Protein AF-A0A6G2VSV3-F1 (afdb_monomer_lite)

Radius of gyration: 16.61 Å; chains: 1; bounding box: 42×38×42 Å

Sequence (163 aa):
MPELARRFATVAVEAEVSGDPWLSRPRVRGDHATPVAVLVRAELRSVEEAGGSRVRLRTPVLMIVGADVPAPEGGAEGSGSPEPPSSGAARRSPATRAAWLRLLPSTRLRVGGRLAPALTGGDRTAAVLRVRGRPGPRVVAGPSAPQRLAGRLRAGLREATED

Structure (mmCIF, N/CA/C/O backbone):
data_AF-A0A6G2VSV3-F1
#
_entry.id   AF-A0A6G2VSV3-F1
#
loop_
_atom_site.group_PDB
_atom_site.id
_atom_site.type_symbol
_atom_site.label_atom_id
_atom_site.label_alt_id
_atom_site.label_comp_id
_atom_site.label_asym_id
_atom_site.label_entity_id
_atom_site.label_seq_id
_atom_site.pdbx_PDB_ins_code
_atom_site.Cartn_x
_atom_site.Cartn_y
_atom_site.Cartn_z
_atom_site.occupancy
_atom_site.B_iso_or_equiv
_atom_site.auth_seq_id
_atom_site.auth_comp_id
_atom_site.auth_asym_id
_atom_site.auth_atom_id
_atom_site.pdbx_PDB_model_num
ATOM 1 N N . MET A 1 1 ? -9.745 4.857 13.679 1.00 74.19 1 MET A N 1
ATOM 2 C CA . MET A 1 1 ? -8.411 4.458 13.165 1.00 74.19 1 MET A CA 1
ATOM 3 C C . MET A 1 1 ? -7.381 4.273 14.281 1.00 74.19 1 MET A C 1
ATOM 5 O O . MET A 1 1 ? -6.852 3.170 14.364 1.00 74.19 1 MET A O 1
ATOM 9 N N . PRO A 1 2 ? -7.136 5.257 15.174 1.00 77.81 2 PRO A N 1
ATOM 10 C CA . PRO A 1 2 ? -6.147 5.113 16.252 1.00 77.81 2 PRO A CA 1
ATOM 11 C C . PRO A 1 2 ? -6.358 3.873 17.134 1.00 77.81 2 PRO A C 1
ATOM 13 O O . PRO A 1 2 ? -5.403 3.157 17.407 1.00 77.81 2 PRO A O 1
ATOM 16 N N . GLU A 1 3 ? -7.607 3.550 17.480 1.00 83.81 3 GLU A N 1
ATOM 17 C CA . GLU A 1 3 ? -7.931 2.347 18.265 1.00 83.81 3 GLU A CA 1
ATOM 18 C C . GLU A 1 3 ? -7.592 1.029 17.550 1.00 83.81 3 GLU A C 1
ATOM 20 O O . GLU A 1 3 ? -7.035 0.115 18.154 1.00 83.81 3 GLU A O 1
ATOM 25 N N . LEU A 1 4 ? -7.848 0.924 16.240 1.00 84.19 4 LEU A N 1
ATOM 26 C CA . LEU A 1 4 ? -7.456 -0.256 15.453 1.00 84.19 4 LEU A CA 1
ATOM 27 C C . LEU A 1 4 ? -5.935 -0.412 15.398 1.00 84.19 4 LEU A C 1
ATOM 29 O O . LEU A 1 4 ? -5.423 -1.525 15.482 1.00 84.19 4 LEU A O 1
ATOM 33 N N . ALA A 1 5 ? -5.214 0.704 15.292 1.00 84.50 5 ALA A N 1
ATOM 34 C CA . ALA A 1 5 ? -3.760 0.711 15.324 1.00 84.50 5 ALA A CA 1
ATOM 35 C C . ALA A 1 5 ? -3.218 0.297 16.702 1.00 84.50 5 ALA A C 1
ATOM 37 O O . ALA A 1 5 ? -2.332 -0.548 16.760 1.00 84.50 5 ALA A O 1
ATOM 38 N N . ARG A 1 6 ? -3.777 0.818 17.804 1.00 86.06 6 ARG A N 1
ATOM 39 C CA . ARG A 1 6 ? -3.378 0.474 19.184 1.00 86.06 6 ARG A CA 1
ATOM 40 C C . ARG A 1 6 ? -3.611 -0.995 19.523 1.00 86.06 6 ARG A C 1
ATOM 42 O O . ARG A 1 6 ? -2.747 -1.621 20.123 1.00 86.06 6 ARG A O 1
ATOM 49 N N . ARG A 1 7 ? -4.741 -1.558 19.086 1.00 90.06 7 ARG A N 1
ATOM 50 C CA . ARG A 1 7 ? -5.048 -2.995 19.221 1.00 90.06 7 ARG A CA 1
ATOM 51 C C . ARG A 1 7 ? -4.291 -3.868 18.223 1.00 90.06 7 ARG A C 1
ATOM 53 O O . ARG A 1 7 ? -4.386 -5.090 18.266 1.00 90.06 7 ARG A O 1
ATOM 60 N N . PHE A 1 8 ? -3.560 -3.239 17.309 1.00 88.62 8 PHE A N 1
ATOM 61 C CA . PHE A 1 8 ? -2.910 -3.872 16.183 1.00 88.62 8 PHE A CA 1
ATOM 62 C C . PHE A 1 8 ? -3.824 -4.836 15.404 1.00 88.62 8 PHE A C 1
ATOM 64 O O . PHE A 1 8 ? -3.493 -6.008 15.178 1.00 88.62 8 PHE A O 1
ATOM 71 N N . ALA A 1 9 ? -5.003 -4.342 15.037 1.00 90.44 9 ALA A N 1
ATOM 72 C CA . ALA A 1 9 ? -6.040 -5.130 14.392 1.00 90.44 9 ALA A CA 1
ATOM 73 C C . ALA A 1 9 ? -5.608 -5.613 12.997 1.00 90.44 9 ALA A C 1
ATOM 75 O O . ALA A 1 9 ? -4.901 -4.911 12.261 1.00 90.44 9 ALA A O 1
ATOM 76 N N . THR A 1 10 ? -6.069 -6.807 12.627 1.00 92.00 10 THR A N 1
ATOM 77 C CA . THR A 1 10 ? -5.981 -7.314 11.253 1.00 92.00 10 THR A CA 1
ATOM 78 C C . THR A 1 10 ? -7.161 -6.775 10.458 1.00 92.00 10 THR A C 1
ATOM 80 O O . THR A 1 10 ? -8.308 -6.902 10.884 1.00 92.00 10 THR A O 1
ATOM 83 N N . VAL A 1 11 ? -6.873 -6.160 9.316 1.00 92.94 11 VAL A N 1
ATOM 84 C CA . VAL A 1 11 ? -7.851 -5.438 8.503 1.00 92.94 11 VAL A CA 1
ATOM 85 C C . VAL A 1 11 ? -7.633 -5.695 7.014 1.00 92.94 11 VAL A C 1
ATOM 87 O O . VAL A 1 11 ? -6.504 -5.903 6.561 1.00 92.94 11 VAL A O 1
ATOM 90 N N . ALA A 1 12 ? -8.712 -5.629 6.243 1.00 93.19 12 ALA A N 1
ATOM 91 C CA . ALA A 1 12 ? -8.664 -5.391 4.809 1.00 93.19 12 ALA A CA 1
ATOM 92 C C . ALA A 1 12 ? -8.918 -3.905 4.563 1.00 93.19 12 ALA A C 1
ATOM 94 O O . ALA A 1 12 ? -9.809 -3.308 5.164 1.00 93.19 12 ALA A O 1
ATOM 95 N N . VAL A 1 13 ? -8.128 -3.282 3.699 1.00 94.06 13 VAL A N 1
ATOM 96 C CA . VAL A 1 13 ? -8.233 -1.843 3.471 1.00 94.06 13 VAL A CA 1
ATOM 97 C C . VAL A 1 13 ? -8.203 -1.501 2.001 1.00 94.06 13 VAL A C 1
ATOM 99 O O . VAL A 1 13 ? -7.594 -2.218 1.212 1.00 94.06 13 VAL A O 1
ATOM 102 N N . GLU A 1 14 ? -8.812 -0.375 1.654 1.00 95.25 14 GLU A N 1
ATOM 103 C CA . GLU A 1 14 ? -8.554 0.313 0.395 1.00 95.25 14 GLU A CA 1
ATOM 104 C C . GLU A 1 14 ? -7.680 1.529 0.657 1.00 95.25 14 GLU A C 1
ATOM 106 O O . GLU A 1 14 ? -8.053 2.419 1.426 1.00 95.25 14 GLU A O 1
ATOM 111 N N . ALA A 1 15 ? -6.521 1.564 0.012 1.00 94.56 15 ALA A N 1
ATOM 112 C CA . ALA A 1 15 ? -5.531 2.613 0.157 1.00 94.56 15 ALA A CA 1
ATOM 113 C C . ALA A 1 15 ? -5.185 3.197 -1.215 1.00 94.56 15 ALA A C 1
ATOM 115 O O . ALA A 1 15 ? -4.973 2.469 -2.182 1.00 94.56 15 ALA A O 1
ATOM 116 N N . GLU A 1 16 ? -5.136 4.518 -1.303 1.00 95.88 16 GLU A N 1
ATOM 117 C CA . GLU A 1 16 ? -4.714 5.250 -2.492 1.00 95.88 16 GLU A CA 1
ATOM 118 C C . GLU A 1 16 ? -3.256 5.672 -2.334 1.00 95.88 16 GLU A C 1
ATOM 120 O O . GLU A 1 16 ? -2.913 6.342 -1.363 1.00 95.88 16 GLU A O 1
ATOM 125 N N . VAL A 1 17 ? -2.392 5.285 -3.268 1.00 94.69 17 VAL A N 1
ATOM 126 C CA . VAL A 1 17 ? -0.972 5.655 -3.250 1.00 94.69 17 VAL A CA 1
ATOM 127 C C . VAL A 1 17 ? -0.849 7.174 -3.375 1.00 94.69 17 VAL A C 1
ATOM 129 O O . VAL A 1 17 ? -1.332 7.761 -4.341 1.00 94.69 17 VAL A O 1
ATOM 132 N N . SER A 1 18 ? -0.205 7.822 -2.406 1.00 92.00 18 SER A N 1
ATOM 133 C CA . SER A 1 18 ? -0.090 9.287 -2.354 1.00 92.00 18 SER A CA 1
ATOM 134 C C . SER A 1 18 ? 1.273 9.815 -2.805 1.00 92.00 18 SER A C 1
ATOM 136 O O . SER A 1 18 ? 1.426 11.014 -3.014 1.00 92.00 18 SER A O 1
ATOM 138 N N . GLY A 1 19 ? 2.257 8.936 -2.993 1.00 88.94 19 GLY A N 1
ATOM 139 C CA . GLY A 1 19 ? 3.589 9.281 -3.482 1.00 88.94 19 GLY A CA 1
ATOM 140 C C . GLY A 1 19 ? 4.320 8.059 -4.022 1.00 88.94 19 GLY A C 1
ATOM 141 O O . GLY A 1 19 ? 3.813 6.942 -3.936 1.00 88.94 19 GLY A O 1
ATOM 142 N N . ASP A 1 20 ? 5.509 8.271 -4.578 1.00 88.94 20 ASP A N 1
ATOM 143 C CA . ASP A 1 20 ? 6.286 7.183 -5.168 1.00 88.94 20 ASP A CA 1
ATOM 144 C C . ASP A 1 20 ? 6.763 6.197 -4.078 1.00 88.94 20 ASP A C 1
ATOM 146 O O . ASP A 1 20 ? 7.298 6.632 -3.052 1.00 88.94 20 ASP A O 1
ATOM 150 N N . PRO A 1 21 ? 6.571 4.878 -4.260 1.00 92.94 21 PRO A N 1
ATOM 151 C CA . PRO A 1 21 ? 7.110 3.864 -3.360 1.00 92.94 21 PRO A CA 1
ATOM 152 C C . PRO A 1 21 ? 8.639 3.859 -3.333 1.00 92.94 21 PRO A C 1
ATOM 154 O O . PRO A 1 21 ? 9.294 4.096 -4.348 1.00 92.94 21 PRO A O 1
ATOM 157 N N . TRP A 1 22 ? 9.221 3.512 -2.187 1.00 92.44 22 TRP A N 1
ATOM 158 C CA . TRP A 1 22 ? 10.675 3.461 -2.030 1.00 92.44 22 TRP A CA 1
ATOM 159 C C . TRP A 1 22 ? 11.122 2.278 -1.174 1.00 92.44 22 TRP A C 1
ATOM 161 O O . TRP A 1 22 ? 10.335 1.671 -0.451 1.00 92.44 22 TRP A O 1
ATOM 171 N N . LEU A 1 23 ? 12.405 1.927 -1.251 1.00 91.25 23 LEU A N 1
ATOM 172 C CA . LEU A 1 23 ? 12.977 0.876 -0.412 1.00 91.25 23 LEU A CA 1
ATOM 173 C C . LEU A 1 23 ? 13.364 1.412 0.963 1.00 91.25 23 LEU A C 1
ATOM 175 O O . LEU A 1 23 ? 13.938 2.495 1.096 1.00 91.25 23 LEU A O 1
ATOM 179 N N . SER A 1 24 ? 13.098 0.622 2.001 1.00 87.62 24 SER A N 1
ATOM 180 C CA . SER A 1 24 ? 13.638 0.888 3.329 1.00 87.62 24 SER A CA 1
ATOM 181 C C . SER A 1 24 ? 15.165 0.837 3.289 1.00 87.62 24 SER A C 1
ATOM 183 O O . SER A 1 24 ? 15.737 -0.103 2.732 1.00 87.62 24 SER A O 1
ATOM 185 N N . ARG A 1 25 ? 15.830 1.786 3.950 1.00 78.38 25 ARG A N 1
ATOM 186 C CA . ARG A 1 25 ? 17.281 1.710 4.153 1.00 78.38 25 ARG A CA 1
ATOM 187 C C . ARG A 1 25 ? 17.610 0.500 5.041 1.00 78.38 25 ARG A C 1
ATOM 189 O O . ARG A 1 25 ? 16.978 0.380 6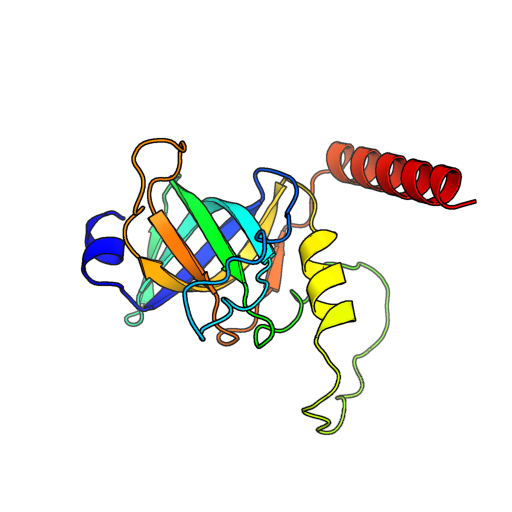.096 1.00 78.38 25 ARG A O 1
ATOM 196 N N . PRO A 1 26 ? 18.567 -0.366 4.659 1.00 69.56 26 PRO A N 1
ATOM 197 C CA . PRO A 1 26 ? 19.040 -1.433 5.530 1.00 69.56 26 PRO A CA 1
ATOM 198 C C . PRO A 1 26 ? 19.478 -0.845 6.872 1.00 69.56 26 PRO A C 1
ATOM 200 O O . PRO A 1 26 ? 20.224 0.133 6.915 1.00 69.56 26 PRO A O 1
ATOM 203 N N . ARG A 1 27 ? 18.989 -1.417 7.971 1.00 63.00 27 ARG A N 1
ATOM 204 C CA . ARG A 1 27 ? 19.483 -1.103 9.312 1.00 63.00 27 ARG A CA 1
ATOM 205 C C . ARG A 1 27 ? 20.029 -2.379 9.925 1.00 63.00 27 ARG A C 1
ATOM 207 O O . ARG A 1 27 ? 19.306 -3.373 10.023 1.00 63.00 27 ARG A O 1
ATOM 214 N N . VAL A 1 28 ? 21.294 -2.321 10.322 1.00 65.62 28 VAL A N 1
ATOM 215 C CA . VAL A 1 28 ? 21.963 -3.365 11.096 1.00 65.62 28 VAL A CA 1
ATOM 216 C C . VAL A 1 28 ? 21.868 -2.960 12.562 1.00 65.62 28 VAL A C 1
ATOM 218 O O . VAL A 1 28 ? 22.253 -1.846 12.920 1.00 65.62 28 VAL A O 1
ATOM 221 N N . ARG A 1 29 ? 21.299 -3.825 13.403 1.00 55.34 29 ARG A N 1
ATOM 222 C CA . ARG A 1 29 ? 21.289 -3.639 14.857 1.00 55.34 29 ARG A CA 1
ATOM 223 C C . ARG A 1 29 ? 21.822 -4.916 15.498 1.00 55.34 29 ARG A C 1
ATOM 225 O O . ARG A 1 29 ? 21.082 -5.889 15.611 1.00 55.34 29 ARG A O 1
ATOM 232 N N . GLY A 1 30 ? 23.096 -4.900 15.895 1.00 63.56 30 GLY A N 1
ATOM 233 C CA . GLY A 1 30 ? 23.807 -6.114 16.315 1.00 63.56 30 GLY A CA 1
ATOM 234 C C . GLY A 1 30 ? 23.802 -7.163 15.198 1.00 63.56 30 GLY A C 1
ATOM 235 O O . GLY A 1 30 ? 23.879 -6.802 14.025 1.00 63.56 30 GLY A O 1
ATOM 236 N N . ASP A 1 31 ? 23.594 -8.430 15.552 1.00 65.31 31 ASP A N 1
ATOM 237 C CA . ASP A 1 31 ? 23.553 -9.556 14.602 1.0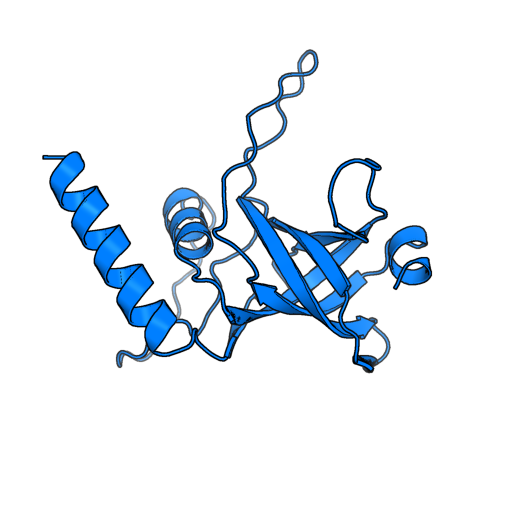0 65.31 31 ASP A CA 1
ATOM 238 C C . ASP A 1 31 ? 22.222 -9.683 13.835 1.00 65.31 31 ASP A C 1
ATOM 240 O O . ASP A 1 31 ? 21.999 -10.631 13.080 1.00 65.31 31 ASP A O 1
ATOM 244 N N . HIS A 1 32 ? 21.310 -8.718 14.000 1.00 53.09 32 HIS A N 1
ATOM 245 C CA . HIS A 1 32 ? 20.030 -8.696 13.303 1.00 53.09 32 HIS A CA 1
ATOM 246 C C . HIS A 1 32 ? 20.016 -7.629 12.201 1.00 53.09 32 HIS A C 1
ATOM 248 O O . HIS A 1 32 ? 19.948 -6.420 12.452 1.00 53.09 32 HIS A O 1
ATOM 254 N N . ALA A 1 33 ? 20.019 -8.089 10.948 1.00 62.88 33 ALA A N 1
ATOM 255 C CA . ALA A 1 33 ? 19.724 -7.256 9.789 1.00 62.88 33 ALA A CA 1
ATOM 256 C C . ALA A 1 33 ? 18.204 -7.128 9.615 1.00 62.88 33 ALA A C 1
ATOM 258 O O . ALA A 1 33 ? 17.489 -8.126 9.511 1.00 62.88 33 ALA A O 1
ATOM 259 N N . THR A 1 34 ? 17.692 -5.895 9.554 1.00 67.19 34 THR A N 1
ATOM 260 C CA . THR A 1 34 ? 16.281 -5.687 9.196 1.00 67.19 34 THR A CA 1
ATOM 261 C C . THR A 1 34 ? 16.100 -5.975 7.701 1.00 67.19 34 THR A C 1
ATOM 263 O O . THR A 1 34 ? 16.800 -5.352 6.896 1.00 67.19 34 THR A O 1
ATOM 266 N N . PRO A 1 35 ? 15.176 -6.869 7.295 1.00 71.25 35 PRO A N 1
ATOM 267 C CA . PRO A 1 35 ? 14.950 -7.159 5.882 1.00 71.25 35 PRO A CA 1
ATOM 268 C C . PRO A 1 35 ? 14.533 -5.909 5.100 1.00 71.25 35 PRO A C 1
ATOM 270 O O . PRO A 1 35 ? 13.731 -5.107 5.581 1.00 71.25 35 PRO A O 1
ATOM 273 N N . VAL A 1 36 ? 15.036 -5.764 3.869 1.00 83.94 36 VAL A N 1
ATOM 274 C CA . VAL A 1 36 ? 14.642 -4.669 2.968 1.00 83.94 36 VAL A CA 1
ATOM 275 C C . VAL A 1 36 ? 13.174 -4.826 2.564 1.00 83.94 36 VAL A C 1
ATOM 277 O O . VAL A 1 36 ? 12.811 -5.781 1.867 1.00 83.94 36 VAL A O 1
ATOM 280 N N . ALA A 1 37 ? 12.355 -3.856 2.961 1.00 90.06 37 ALA A N 1
ATOM 281 C CA . ALA A 1 37 ? 10.934 -3.759 2.648 1.00 90.06 37 ALA A CA 1
ATOM 282 C C . ALA A 1 37 ? 10.654 -2.631 1.642 1.00 90.06 37 ALA A C 1
ATOM 284 O O . ALA A 1 37 ? 11.420 -1.668 1.542 1.00 90.06 37 ALA A O 1
ATOM 285 N N . VAL A 1 38 ? 9.536 -2.728 0.919 1.00 93.25 38 VAL A N 1
ATOM 286 C CA . VAL A 1 38 ? 8.994 -1.593 0.156 1.00 93.25 38 VAL A CA 1
ATOM 287 C C . VAL A 1 38 ? 8.105 -0.772 1.084 1.00 93.25 38 VAL A C 1
ATOM 289 O O . VAL A 1 38 ? 7.243 -1.310 1.780 1.00 93.25 38 VAL A O 1
ATOM 292 N N . LEU A 1 39 ? 8.331 0.534 1.096 1.00 93.88 39 LEU A N 1
ATOM 293 C CA . LEU A 1 39 ? 7.566 1.523 1.833 1.00 93.88 39 LEU A CA 1
ATOM 294 C C . LEU A 1 39 ? 6.679 2.294 0.857 1.00 93.88 39 LEU A C 1
ATOM 296 O O . LEU A 1 39 ? 7.144 2.749 -0.188 1.00 93.88 39 LEU A O 1
ATOM 300 N N . VAL A 1 40 ? 5.397 2.428 1.196 1.00 94.81 40 VAL A N 1
ATOM 301 C CA . VAL A 1 40 ? 4.406 3.116 0.358 1.00 94.81 40 VAL A CA 1
ATOM 302 C C . VAL A 1 40 ? 3.650 4.131 1.203 1.00 94.81 40 VAL A C 1
ATOM 304 O O . VAL A 1 40 ? 2.977 3.763 2.168 1.00 94.81 40 VAL A O 1
ATOM 307 N N . ARG A 1 41 ? 3.730 5.410 0.832 1.00 94.25 41 ARG A N 1
ATOM 308 C CA . ARG A 1 41 ? 2.836 6.446 1.366 1.00 94.25 41 ARG A CA 1
ATOM 309 C C . ARG A 1 41 ? 1.471 6.301 0.713 1.00 94.25 41 ARG A C 1
ATOM 311 O O . ARG A 1 41 ? 1.377 6.255 -0.514 1.00 94.25 41 ARG A O 1
ATOM 318 N N . ALA A 1 42 ? 0.426 6.225 1.530 1.00 94.31 42 ALA A N 1
ATOM 319 C CA . ALA A 1 42 ? -0.931 6.081 1.035 1.00 94.31 42 ALA A CA 1
ATOM 320 C C . ALA A 1 42 ? -1.954 6.843 1.884 1.00 94.31 42 ALA A C 1
ATOM 322 O O . ALA A 1 42 ? -1.751 7.098 3.070 1.00 94.31 42 ALA A O 1
ATOM 323 N N . GLU A 1 43 ? -3.083 7.184 1.274 1.00 94.25 43 GLU A N 1
ATOM 324 C CA . GLU A 1 43 ? -4.294 7.613 1.962 1.00 94.25 43 GLU A CA 1
ATOM 325 C C . GLU A 1 43 ? -5.258 6.435 2.086 1.00 94.25 43 GLU A C 1
ATOM 327 O O . GLU A 1 43 ? -5.731 5.878 1.097 1.00 94.25 43 GLU A O 1
ATOM 332 N N . LEU A 1 44 ? -5.588 6.073 3.318 1.00 93.69 44 LEU A N 1
ATOM 333 C CA . LEU A 1 44 ? -6.584 5.061 3.623 1.00 93.69 44 LEU A CA 1
ATOM 334 C C . LEU A 1 44 ? -7.981 5.609 3.324 1.00 93.69 44 LEU A C 1
ATOM 336 O O . LEU A 1 44 ? -8.353 6.634 3.894 1.00 93.69 44 LEU A O 1
ATOM 340 N N . ARG A 1 45 ? -8.724 4.935 2.438 1.00 94.75 45 ARG A N 1
ATOM 341 C CA . ARG A 1 45 ? -10.070 5.310 1.966 1.00 94.75 45 ARG A CA 1
ATOM 342 C C . ARG A 1 45 ? -11.174 4.499 2.645 1.00 94.75 45 ARG A C 1
ATOM 344 O O . ARG A 1 45 ? -12.231 5.034 2.981 1.00 94.75 45 ARG A O 1
ATOM 351 N N . SER A 1 46 ? -10.935 3.208 2.863 1.00 92.94 46 SER A N 1
ATOM 352 C CA . SER A 1 46 ? -11.836 2.347 3.630 1.00 92.94 46 SER A CA 1
ATOM 353 C C . SER A 1 46 ? -11.068 1.295 4.426 1.00 92.94 46 SER A C 1
ATOM 355 O O . SER A 1 46 ? -9.982 0.874 4.026 1.00 92.94 46 SER A O 1
ATOM 357 N N . VAL A 1 47 ? -11.615 0.902 5.574 1.00 92.50 47 VAL A N 1
ATOM 358 C CA . VAL A 1 47 ? -11.076 -0.140 6.458 1.00 92.50 47 VAL A CA 1
ATOM 359 C C . VAL A 1 47 ? -12.193 -1.100 6.807 1.00 92.50 47 VAL A C 1
ATOM 361 O O . VAL A 1 47 ? -13.292 -0.669 7.137 1.00 92.50 47 VAL A O 1
ATOM 364 N N . GLU A 1 48 ? -11.888 -2.385 6.762 1.00 91.75 48 GLU A N 1
ATOM 365 C CA . GLU A 1 48 ? -12.783 -3.488 7.068 1.00 91.75 48 GLU A CA 1
ATOM 366 C C . GLU A 1 48 ? -12.073 -4.415 8.060 1.00 91.75 48 GLU A C 1
ATOM 368 O O . GLU A 1 48 ? -11.015 -4.973 7.761 1.00 91.75 48 GLU A O 1
ATOM 373 N N . GLU A 1 49 ? -12.604 -4.517 9.278 1.00 84.88 49 GLU A N 1
ATOM 374 C CA . GLU A 1 49 ? -12.106 -5.453 10.297 1.00 84.88 49 GLU A CA 1
ATOM 375 C C . GLU A 1 49 ? -12.631 -6.867 10.004 1.00 84.88 49 GLU A C 1
ATOM 377 O O . GLU A 1 49 ? -13.607 -7.037 9.272 1.00 84.88 49 GLU A O 1
ATOM 382 N N . ALA A 1 50 ? -12.017 -7.895 10.595 1.00 71.06 50 ALA A N 1
ATOM 383 C CA . ALA A 1 50 ? -12.351 -9.311 10.390 1.00 71.06 50 ALA A CA 1
ATOM 384 C C . ALA A 1 50 ? -13.798 -9.737 10.773 1.00 71.06 50 ALA A C 1
ATOM 386 O O . ALA A 1 50 ? -14.104 -10.922 10.761 1.00 71.06 50 ALA A O 1
ATOM 387 N N . GLY A 1 51 ? -14.693 -8.792 11.075 1.00 66.62 51 GLY A N 1
ATOM 388 C CA . GLY A 1 51 ? -16.132 -8.986 11.294 1.00 66.62 51 GLY A CA 1
ATOM 389 C C . GLY A 1 51 ? -17.027 -8.261 10.277 1.00 66.62 51 GLY A C 1
ATOM 390 O O . GLY A 1 51 ? -18.214 -8.094 10.532 1.00 66.62 51 GLY A O 1
ATOM 391 N N . GLY A 1 52 ? -16.474 -7.778 9.156 1.00 71.38 52 GLY A N 1
ATOM 392 C CA . GLY A 1 52 ? -17.232 -7.275 7.997 1.00 71.38 52 GLY A CA 1
ATOM 393 C C . GLY A 1 52 ? -17.710 -5.819 8.074 1.00 71.38 52 GLY A C 1
ATOM 394 O O . GLY A 1 52 ? -18.186 -5.279 7.076 1.00 71.38 52 GLY A O 1
ATOM 395 N N . SER A 1 53 ? -17.558 -5.140 9.215 1.00 80.44 53 SER A N 1
ATOM 396 C CA . SER A 1 53 ? -17.891 -3.714 9.301 1.00 80.44 53 SER A CA 1
ATOM 397 C C . SER A 1 53 ? -16.859 -2.879 8.545 1.00 80.44 53 SER A C 1
ATOM 399 O O . SER A 1 53 ? -15.682 -2.826 8.918 1.00 80.44 53 SER A O 1
ATOM 401 N N . ARG A 1 54 ? -17.307 -2.232 7.462 1.00 88.00 54 ARG A N 1
ATOM 402 C CA . ARG A 1 54 ? -16.487 -1.353 6.628 1.00 88.00 54 ARG A CA 1
ATOM 403 C C . ARG A 1 54 ? -16.747 0.104 6.976 1.00 88.00 54 ARG A C 1
ATOM 405 O O . ARG A 1 54 ? -17.856 0.606 6.821 1.00 88.00 54 ARG A O 1
ATOM 412 N N . VAL A 1 55 ? -15.692 0.813 7.348 1.00 90.56 55 VAL A N 1
ATOM 413 C CA . VAL A 1 55 ? -15.728 2.245 7.646 1.00 90.56 55 VAL A CA 1
ATOM 414 C C . VAL A 1 55 ? -14.991 3.002 6.548 1.00 90.56 55 VAL A C 1
ATOM 416 O O . VAL A 1 55 ? -13.902 2.600 6.136 1.00 90.56 55 VAL A O 1
ATOM 419 N N . ARG A 1 56 ? -15.572 4.105 6.063 1.00 92.31 56 ARG A N 1
ATOM 420 C CA . ARG A 1 56 ? -14.899 5.043 5.151 1.00 92.31 56 ARG A CA 1
ATOM 421 C C . ARG A 1 56 ? -14.157 6.103 5.950 1.00 92.31 56 ARG A C 1
ATOM 423 O O . ARG A 1 56 ? -14.664 6.609 6.945 1.00 92.31 56 ARG A O 1
ATOM 430 N N . LEU A 1 57 ? -12.948 6.425 5.518 1.00 91.19 57 LEU A N 1
ATOM 431 C CA . LEU A 1 57 ? -12.090 7.403 6.176 1.00 91.19 57 LEU A CA 1
ATOM 432 C C . LEU A 1 57 ? -11.148 8.039 5.158 1.00 91.19 57 LEU A C 1
ATOM 434 O O . LEU A 1 57 ? -11.053 7.602 4.016 1.00 91.19 57 LEU A O 1
ATOM 438 N N . ARG A 1 58 ? -10.454 9.090 5.582 1.00 91.88 58 ARG A N 1
ATOM 439 C CA . ARG A 1 58 ? -9.332 9.662 4.847 1.00 91.88 58 ARG A CA 1
ATOM 440 C C . ARG A 1 58 ? -8.192 9.848 5.825 1.00 91.88 58 ARG A C 1
ATOM 442 O O . ARG A 1 58 ? -8.171 10.810 6.587 1.00 91.88 58 ARG A O 1
ATOM 449 N N . THR A 1 59 ? -7.290 8.877 5.876 1.00 90.38 59 THR A N 1
ATOM 450 C CA . THR A 1 59 ? -6.226 8.870 6.884 1.00 90.38 59 THR A CA 1
ATOM 451 C C . THR A 1 59 ? -4.886 8.531 6.246 1.00 90.38 59 THR A C 1
ATOM 453 O O . THR A 1 59 ? -4.781 7.480 5.615 1.00 90.38 59 THR A O 1
ATOM 456 N N . PRO A 1 60 ? -3.857 9.378 6.398 1.00 92.88 60 PRO A N 1
ATOM 457 C CA . PRO A 1 60 ? -2.538 9.079 5.861 1.00 92.88 60 PRO A CA 1
ATOM 458 C C . PRO A 1 60 ? -1.903 7.907 6.619 1.00 92.88 60 PRO A C 1
ATOM 460 O O . PRO A 1 60 ? -1.850 7.901 7.854 1.00 92.88 60 PRO A O 1
ATOM 463 N N . VAL A 1 61 ? -1.421 6.914 5.876 1.00 92.62 61 VAL A N 1
ATOM 464 C CA . VAL A 1 61 ? -0.777 5.705 6.395 1.00 92.62 61 VAL A CA 1
ATOM 465 C C . VAL A 1 61 ? 0.510 5.391 5.639 1.00 92.62 61 VAL A C 1
ATOM 467 O O . VAL A 1 61 ? 0.646 5.684 4.450 1.00 92.62 61 VAL A O 1
ATOM 470 N N . LEU A 1 62 ? 1.451 4.754 6.333 1.00 93.81 62 LEU A N 1
ATOM 471 C CA . LEU A 1 62 ? 2.649 4.180 5.728 1.00 93.81 62 LEU A CA 1
ATOM 472 C C . LEU A 1 62 ? 2.476 2.667 5.643 1.00 93.81 62 LEU A C 1
ATOM 474 O O . LEU A 1 62 ? 2.358 1.997 6.671 1.00 93.81 62 LEU A O 1
ATOM 478 N N . MET A 1 63 ? 2.469 2.118 4.432 1.00 94.44 63 MET A N 1
ATOM 479 C CA . MET A 1 63 ? 2.449 0.672 4.243 1.00 94.44 63 MET A CA 1
ATOM 480 C C . MET A 1 63 ? 3.872 0.119 4.218 1.00 94.44 63 MET A C 1
ATOM 482 O O . MET A 1 63 ? 4.743 0.674 3.548 1.00 94.44 63 MET A O 1
ATOM 486 N N . ILE A 1 64 ? 4.088 -0.991 4.921 1.00 93.75 64 ILE A N 1
ATOM 487 C CA . ILE A 1 64 ? 5.327 -1.772 4.891 1.00 93.75 64 ILE A CA 1
ATOM 488 C C . ILE A 1 64 ? 5.018 -3.096 4.201 1.00 93.75 64 ILE A C 1
ATOM 490 O O . ILE A 1 64 ? 4.213 -3.885 4.704 1.00 93.75 64 ILE A O 1
ATOM 494 N N . VAL A 1 65 ? 5.666 -3.331 3.064 1.00 93.62 65 VAL A N 1
ATOM 495 C CA . VAL A 1 65 ? 5.491 -4.522 2.230 1.00 93.62 65 VAL A CA 1
ATOM 496 C C . VAL A 1 65 ? 6.753 -5.377 2.319 1.00 93.62 65 VAL A C 1
ATOM 498 O O . VAL A 1 65 ? 7.836 -4.962 1.892 1.00 93.62 65 VAL A O 1
ATOM 501 N N . GLY A 1 66 ? 6.611 -6.558 2.920 1.00 90.50 66 GLY A N 1
ATOM 502 C CA . GLY A 1 66 ? 7.673 -7.558 3.021 1.00 90.50 66 GLY A CA 1
ATOM 503 C C . GLY A 1 66 ? 7.907 -8.300 1.704 1.00 90.50 66 GLY A C 1
ATOM 504 O O . GLY A 1 66 ? 7.109 -8.219 0.773 1.00 90.50 66 GLY A O 1
ATOM 505 N N . ALA A 1 67 ? 9.010 -9.045 1.629 1.00 85.75 67 ALA A N 1
ATOM 506 C CA . ALA A 1 67 ? 9.354 -9.846 0.449 1.00 85.75 67 ALA A CA 1
ATOM 507 C C . ALA A 1 67 ? 8.413 -11.049 0.221 1.00 85.75 67 ALA A C 1
ATOM 509 O O . ALA A 1 67 ? 8.417 -11.629 -0.861 1.00 85.75 67 ALA A O 1
ATOM 510 N N . ASP A 1 68 ? 7.630 -11.422 1.234 1.00 85.31 68 ASP A N 1
ATOM 511 C CA . ASP A 1 68 ? 6.627 -12.490 1.219 1.00 85.31 68 ASP A CA 1
ATOM 512 C C . ASP A 1 68 ? 5.279 -12.054 0.619 1.00 85.31 68 ASP A C 1
ATOM 514 O O . ASP A 1 68 ? 4.425 -12.894 0.328 1.00 85.31 68 ASP A O 1
ATOM 518 N N . VAL A 1 69 ? 5.073 -10.749 0.419 1.00 89.94 69 VAL A N 1
ATOM 519 C CA . VAL A 1 69 ? 3.839 -10.210 -0.157 1.00 89.94 69 VAL A CA 1
ATOM 520 C C . VAL A 1 69 ? 3.911 -10.296 -1.688 1.00 89.94 69 VAL A C 1
ATOM 522 O O . VAL A 1 69 ? 4.862 -9.775 -2.272 1.00 89.94 69 VAL A O 1
ATOM 525 N N . PRO A 1 70 ? 2.923 -10.910 -2.367 1.00 89.75 70 PRO A N 1
ATOM 526 C CA . PRO A 1 70 ? 2.898 -10.994 -3.827 1.00 89.75 70 PRO A CA 1
ATOM 527 C C . PRO A 1 70 ? 2.680 -9.619 -4.484 1.00 89.75 70 PRO A C 1
ATOM 529 O O . PRO A 1 70 ? 2.400 -8.620 -3.818 1.00 89.75 70 PRO A O 1
ATOM 532 N N . ALA A 1 71 ? 2.840 -9.551 -5.806 1.00 87.69 71 ALA A N 1
ATOM 533 C CA . ALA A 1 71 ? 2.615 -8.321 -6.564 1.00 87.69 71 ALA A CA 1
ATOM 534 C C . ALA A 1 71 ? 1.117 -7.966 -6.595 1.00 87.69 71 ALA A C 1
ATOM 536 O O . ALA A 1 71 ? 0.291 -8.880 -6.606 1.00 87.69 71 ALA A O 1
ATOM 537 N N . PRO A 1 72 ? 0.751 -6.670 -6.618 1.00 86.25 72 PRO A N 1
ATOM 538 C CA . PRO A 1 72 ? -0.640 -6.266 -6.764 1.00 86.25 72 PRO A CA 1
ATOM 539 C C . PRO A 1 72 ? -1.186 -6.694 -8.132 1.00 86.25 72 PRO A C 1
ATOM 541 O O . PRO A 1 72 ? -0.646 -6.320 -9.173 1.00 86.25 72 PRO A O 1
ATOM 544 N N . GLU A 1 73 ? -2.264 -7.472 -8.126 1.00 84.12 73 GLU A N 1
ATOM 545 C CA . GLU A 1 73 ? -2.931 -7.963 -9.338 1.00 84.12 73 GLU A CA 1
ATOM 546 C C . GLU A 1 73 ? -3.814 -6.863 -9.962 1.00 84.12 73 GLU A C 1
ATOM 548 O O . GLU A 1 73 ? -4.423 -6.079 -9.234 1.00 84.12 73 GLU A O 1
ATOM 553 N N . GLY A 1 74 ? -3.918 -6.807 -11.298 1.00 68.50 74 GLY A N 1
ATOM 554 C CA . GLY A 1 74 ? -4.861 -5.920 -12.008 1.00 68.50 74 GLY A CA 1
ATOM 555 C C . GLY A 1 74 ? -4.328 -4.545 -12.446 1.00 68.50 74 GLY A C 1
ATOM 556 O O . GLY A 1 74 ? -5.113 -3.675 -12.802 1.00 68.50 74 GLY A O 1
ATOM 557 N N . GLY A 1 75 ? -3.008 -4.323 -12.423 1.00 53.91 75 GLY A N 1
ATOM 558 C CA . GLY A 1 75 ? -2.377 -3.053 -12.827 1.00 53.91 75 GLY A CA 1
ATOM 559 C C . GLY A 1 75 ? -1.995 -2.917 -14.310 1.00 53.91 75 GLY A C 1
ATOM 560 O O . GLY A 1 75 ? -1.427 -1.893 -14.682 1.00 53.91 75 GLY A O 1
ATOM 561 N N . ALA A 1 76 ? -2.270 -3.918 -15.148 1.00 45.78 76 ALA A N 1
ATOM 562 C CA . ALA A 1 76 ? -1.937 -3.910 -16.571 1.00 45.78 76 ALA A CA 1
ATOM 563 C C . ALA A 1 76 ? -3.185 -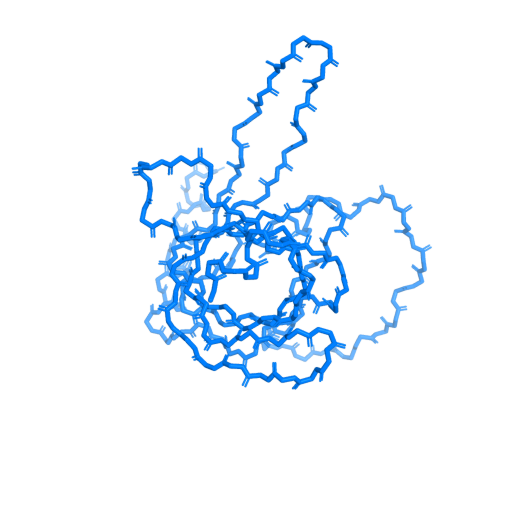4.256 -17.392 1.00 45.78 76 ALA A C 1
ATOM 565 O O . ALA A 1 76 ? -3.650 -5.392 -17.368 1.00 45.78 76 ALA A O 1
ATOM 566 N N . GLU A 1 77 ? -3.736 -3.277 -18.106 1.00 40.03 77 GLU A N 1
ATOM 567 C CA . GLU A 1 77 ? -4.590 -3.575 -19.254 1.00 40.03 77 GLU A CA 1
ATOM 568 C C . GLU A 1 77 ? -3.691 -4.171 -20.347 1.00 40.03 77 GLU A C 1
ATOM 570 O O . GLU A 1 77 ? -2.762 -3.518 -20.823 1.00 40.03 77 GLU A O 1
ATOM 575 N N . GLY A 1 78 ? -3.934 -5.437 -20.682 1.00 31.22 78 GLY A N 1
ATOM 576 C CA . GLY A 1 78 ? -3.229 -6.197 -21.709 1.00 31.22 78 GLY A CA 1
ATOM 577 C C . GLY A 1 78 ? -3.614 -7.672 -21.618 1.00 31.22 78 GLY A C 1
ATOM 578 O O . GLY A 1 78 ? -3.260 -8.340 -20.652 1.00 31.22 78 GLY A O 1
ATOM 579 N N . SER A 1 79 ? -4.393 -8.142 -22.594 1.00 42.81 79 SER A N 1
ATOM 580 C CA . SER A 1 79 ? -4.917 -9.505 -22.720 1.00 42.81 79 SER A CA 1
ATOM 581 C C . SER A 1 79 ? -3.892 -10.608 -22.457 1.00 42.81 79 SER A C 1
ATOM 583 O O . SER A 1 79 ? -2.780 -10.586 -22.977 1.00 42.81 79 SER A O 1
ATOM 585 N N . GLY A 1 80 ? -4.344 -11.631 -21.739 1.00 32.28 80 GLY A N 1
ATOM 586 C CA . GLY A 1 80 ? -3.669 -12.911 -21.582 1.00 32.28 80 GLY A CA 1
ATOM 587 C C . GLY A 1 80 ? -4.272 -13.651 -20.399 1.00 32.28 80 GLY A C 1
ATOM 588 O O . GLY A 1 80 ? -4.065 -13.255 -19.255 1.00 32.28 80 GLY A O 1
ATOM 589 N N . SER A 1 81 ? -5.065 -14.689 -20.669 1.00 36.91 81 SER A N 1
ATOM 590 C CA . SER A 1 81 ? -5.546 -15.624 -19.650 1.00 36.91 81 SER A CA 1
ATOM 591 C C . SER A 1 81 ? -4.379 -16.071 -18.759 1.00 36.91 81 SER A C 1
ATOM 593 O O . SER A 1 81 ? -3.356 -16.494 -19.300 1.00 36.91 81 SER A O 1
ATOM 595 N N . PRO A 1 82 ? -4.485 -16.017 -17.421 1.00 43.81 82 PRO A N 1
ATOM 596 C CA . PRO A 1 82 ? -3.461 -16.597 -16.578 1.00 43.81 82 PRO A CA 1
ATOM 597 C C . PRO A 1 82 ? -3.652 -18.114 -16.571 1.00 43.81 82 PRO A C 1
ATOM 599 O O . PRO A 1 82 ? -4.52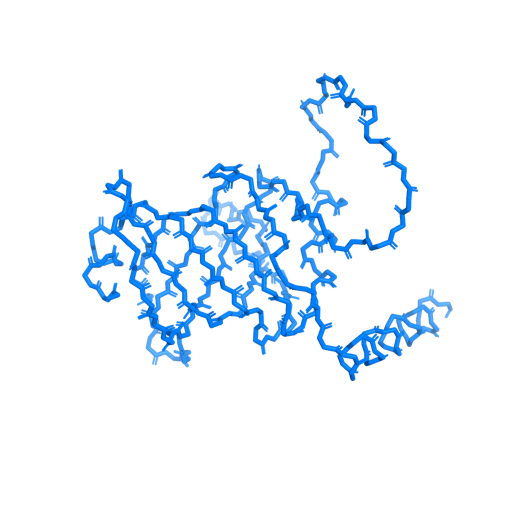9 -18.641 -15.887 1.00 43.81 82 PRO A O 1
ATOM 602 N N . GLU A 1 83 ? -2.819 -18.817 -17.333 1.00 34.91 83 GLU A N 1
ATOM 603 C CA . GLU A 1 83 ? -2.481 -20.201 -17.010 1.00 34.91 83 GLU A CA 1
ATOM 604 C C . GLU A 1 83 ? -1.947 -20.206 -15.562 1.00 34.91 83 GLU A C 1
ATOM 606 O O . GLU A 1 83 ? -1.095 -19.372 -15.225 1.00 34.91 83 GLU A O 1
ATOM 611 N N . PRO A 1 84 ? -2.473 -21.045 -14.652 1.00 45.25 84 PRO A N 1
ATOM 612 C CA . PRO A 1 84 ? -2.058 -21.003 -13.258 1.00 45.25 84 PRO A CA 1
ATOM 613 C C . PRO A 1 84 ? -0.587 -21.433 -13.145 1.00 45.25 84 PRO A C 1
ATOM 615 O O . PRO A 1 84 ? -0.249 -22.545 -13.550 1.00 45.25 84 PRO A O 1
ATOM 618 N N . PRO A 1 85 ? 0.313 -20.610 -12.571 1.00 46.66 85 PRO A N 1
ATOM 619 C CA . PRO A 1 85 ? 1.682 -21.042 -12.359 1.00 46.66 85 PRO A CA 1
ATOM 620 C C . PRO A 1 85 ? 1.729 -22.091 -11.246 1.00 46.66 85 PRO A C 1
ATOM 622 O O . PRO A 1 85 ? 1.419 -21.818 -10.081 1.00 46.66 85 PRO A O 1
ATOM 625 N N . SER A 1 86 ? 2.174 -23.287 -11.623 1.00 43.66 86 SER A N 1
ATOM 626 C CA . SER A 1 86 ? 2.583 -24.361 -10.725 1.00 43.66 86 SER A CA 1
ATOM 627 C C . SER A 1 86 ? 3.590 -23.863 -9.685 1.00 43.66 86 SER A C 1
ATOM 629 O O . SER A 1 86 ? 4.467 -23.034 -9.940 1.00 43.66 86 SER A O 1
ATOM 631 N N . SER A 1 87 ? 3.427 -24.381 -8.474 1.00 51.97 87 SER A N 1
ATOM 632 C CA . SER A 1 87 ? 4.139 -24.040 -7.247 1.00 51.97 87 SER A CA 1
ATOM 633 C C . SER A 1 87 ? 5.667 -24.027 -7.387 1.00 51.97 87 SER A C 1
ATOM 635 O O . SER A 1 87 ? 6.317 -25.066 -7.351 1.00 51.97 87 SER A O 1
ATOM 637 N N . GLY A 1 88 ? 6.240 -22.821 -7.432 1.00 37.94 88 GLY A N 1
ATOM 638 C CA . GLY A 1 88 ? 7.666 -22.552 -7.231 1.00 37.94 88 GLY A CA 1
ATOM 639 C C . GLY A 1 88 ? 7.868 -21.474 -6.164 1.00 37.94 88 GLY A C 1
ATOM 640 O O . GLY A 1 88 ? 8.043 -20.285 -6.454 1.00 37.94 88 GLY A O 1
ATOM 641 N N . ALA A 1 89 ? 7.776 -21.857 -4.894 1.00 47.28 89 ALA A N 1
ATOM 642 C CA . ALA A 1 89 ? 8.140 -21.014 -3.763 1.00 47.28 89 ALA A CA 1
ATOM 643 C C . ALA A 1 89 ? 9.671 -21.030 -3.596 1.00 47.28 89 ALA A C 1
ATOM 645 O O . ALA A 1 89 ? 10.160 -21.935 -2.944 1.00 47.28 89 ALA A O 1
ATOM 646 N N . ALA A 1 90 ? 10.413 -20.089 -4.215 1.00 41.44 90 ALA A N 1
ATOM 647 C CA . ALA A 1 90 ? 11.773 -19.682 -3.772 1.00 41.44 90 ALA A CA 1
ATOM 648 C C . ALA A 1 90 ? 12.520 -18.630 -4.640 1.00 41.44 90 ALA A C 1
ATOM 650 O O . ALA A 1 90 ? 13.650 -18.291 -4.306 1.00 41.44 90 ALA A O 1
ATOM 651 N N . ARG A 1 91 ? 11.956 -18.055 -5.720 1.00 44.44 91 ARG A N 1
ATOM 652 C CA . ARG A 1 91 ? 12.671 -17.025 -6.534 1.00 44.44 91 ARG A CA 1
ATOM 653 C C . ARG A 1 91 ? 11.917 -15.709 -6.812 1.00 44.44 91 ARG A C 1
ATOM 655 O O . ARG A 1 91 ? 12.348 -14.909 -7.633 1.00 44.44 91 ARG A O 1
ATOM 662 N N . ARG A 1 92 ? 10.813 -15.431 -6.107 1.00 55.09 92 ARG A N 1
ATOM 663 C CA . ARG A 1 92 ? 9.871 -14.327 -6.422 1.00 55.09 92 ARG A CA 1
ATOM 664 C C . ARG A 1 92 ? 10.124 -12.968 -5.737 1.00 55.09 92 ARG A C 1
ATOM 666 O O . ARG A 1 92 ? 9.200 -12.172 -5.611 1.00 55.09 92 ARG A O 1
ATOM 673 N N . SER A 1 93 ? 11.341 -12.642 -5.320 1.00 65.06 93 SER A N 1
ATOM 674 C CA . SER A 1 93 ? 11.607 -11.432 -4.516 1.00 65.06 93 SER A CA 1
ATOM 675 C C . SER A 1 93 ? 11.882 -10.137 -5.318 1.00 65.06 93 SER A C 1
ATOM 677 O O . SER A 1 93 ? 11.317 -9.105 -4.950 1.00 65.06 93 SER A O 1
ATOM 679 N N . PRO A 1 94 ? 12.679 -10.120 -6.411 1.00 71.81 94 PRO A N 1
ATOM 680 C CA . PRO A 1 94 ? 13.022 -8.871 -7.112 1.00 71.81 94 PRO A CA 1
ATOM 681 C C . PRO A 1 94 ? 11.910 -8.340 -8.028 1.00 71.81 94 PRO A C 1
ATOM 683 O O . PRO A 1 94 ? 11.571 -7.163 -7.953 1.00 71.81 94 PRO A O 1
ATOM 686 N N . ALA A 1 95 ? 11.308 -9.200 -8.858 1.00 78.62 95 ALA A N 1
ATOM 687 C CA . ALA A 1 95 ? 10.267 -8.795 -9.811 1.00 78.62 95 ALA A CA 1
ATOM 688 C C . ALA A 1 95 ? 8.994 -8.305 -9.100 1.00 78.62 95 ALA A C 1
ATOM 690 O O . ALA A 1 95 ? 8.429 -7.272 -9.452 1.00 78.62 95 ALA A O 1
ATOM 691 N N . THR A 1 96 ? 8.598 -8.993 -8.027 1.00 84.56 96 THR A N 1
ATOM 692 C CA . THR A 1 96 ? 7.490 -8.574 -7.159 1.00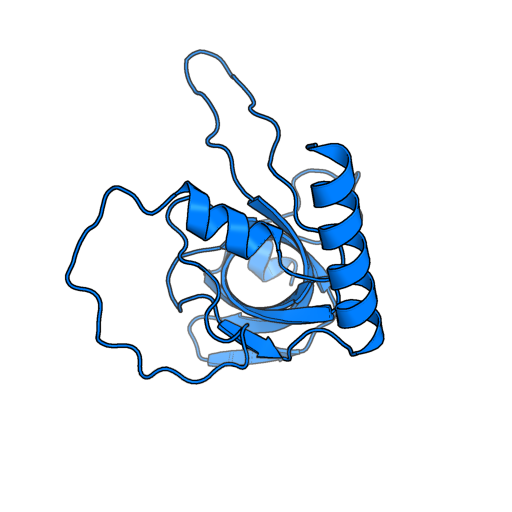 84.56 96 THR A CA 1
ATOM 693 C C . THR A 1 96 ? 7.754 -7.207 -6.537 1.00 84.56 96 THR A C 1
ATOM 695 O O . THR A 1 96 ? 6.906 -6.318 -6.583 1.00 84.56 96 THR A O 1
ATOM 698 N N . ARG A 1 97 ? 8.961 -7.004 -5.998 1.00 87.25 97 ARG A N 1
ATOM 699 C CA . ARG A 1 97 ? 9.392 -5.711 -5.457 1.00 87.25 97 ARG A CA 1
ATOM 700 C C . ARG A 1 97 ? 9.365 -4.620 -6.528 1.00 87.25 97 ARG A C 1
ATOM 702 O O . ARG A 1 97 ? 8.886 -3.528 -6.247 1.00 87.25 97 ARG A O 1
ATOM 709 N N . ALA A 1 98 ? 9.822 -4.911 -7.745 1.00 87.19 98 ALA A N 1
ATOM 710 C CA . ALA A 1 98 ? 9.769 -3.974 -8.862 1.00 87.19 98 ALA A CA 1
ATOM 711 C C . ALA A 1 98 ? 8.324 -3.583 -9.216 1.00 87.19 98 ALA A C 1
ATOM 713 O O . ALA A 1 98 ? 8.066 -2.407 -9.452 1.00 87.19 98 ALA A O 1
ATOM 714 N N . ALA A 1 99 ? 7.371 -4.519 -9.181 1.00 90.06 99 ALA A N 1
ATOM 715 C CA . ALA A 1 99 ? 5.954 -4.218 -9.400 1.00 90.06 99 ALA A CA 1
ATOM 716 C C . ALA A 1 99 ? 5.402 -3.241 -8.346 1.00 90.06 99 ALA A C 1
ATOM 718 O O . ALA A 1 99 ? 4.755 -2.257 -8.698 1.00 90.06 99 ALA A O 1
ATOM 719 N N . TRP A 1 100 ? 5.728 -3.453 -7.066 1.00 92.50 100 TRP A N 1
ATOM 720 C CA . TRP A 1 100 ? 5.388 -2.508 -5.998 1.00 92.50 100 TRP A CA 1
ATOM 721 C C . TRP A 1 100 ? 6.058 -1.142 -6.189 1.00 92.50 100 TRP A C 1
ATOM 723 O O . TRP A 1 100 ? 5.405 -0.124 -5.993 1.00 92.50 100 TRP A O 1
ATOM 733 N N . LEU A 1 101 ? 7.327 -1.098 -6.608 1.00 91.69 101 LEU A N 1
ATOM 734 C CA . LEU A 1 101 ? 8.062 0.148 -6.872 1.00 91.69 101 LEU A CA 1
ATOM 735 C C . LEU A 1 101 ? 7.570 0.912 -8.112 1.00 91.69 101 LEU A C 1
ATOM 737 O O . LEU A 1 101 ? 7.827 2.108 -8.236 1.00 91.69 101 LEU A O 1
ATOM 741 N N . ARG A 1 102 ? 6.877 0.235 -9.032 1.00 89.56 102 ARG A N 1
ATOM 742 C CA . ARG A 1 102 ? 6.294 0.829 -10.245 1.00 89.56 102 ARG A CA 1
ATOM 743 C C . ARG A 1 102 ? 4.894 1.399 -10.035 1.00 89.56 102 ARG A C 1
ATOM 745 O O . ARG A 1 102 ? 4.358 2.006 -10.961 1.00 89.56 102 ARG A O 1
ATOM 752 N N . LEU A 1 103 ? 4.296 1.220 -8.855 1.00 91.56 103 LEU A N 1
ATOM 753 C CA . LEU A 1 103 ? 3.005 1.827 -8.553 1.00 91.56 103 LEU A CA 1
ATOM 754 C C . LEU A 1 103 ? 3.097 3.344 -8.674 1.00 91.56 103 LEU A C 1
ATOM 756 O O . LEU A 1 103 ? 3.997 3.982 -8.130 1.00 91.56 103 LEU A O 1
ATOM 760 N N . LEU A 1 104 ? 2.121 3.914 -9.368 1.00 91.44 104 LEU A N 1
ATOM 761 C CA . LEU A 1 104 ? 2.020 5.352 -9.530 1.00 91.44 104 LEU A CA 1
ATOM 762 C C . LEU A 1 104 ? 1.139 5.949 -8.424 1.00 91.44 104 LEU A C 1
ATOM 764 O O . LEU A 1 104 ? 0.205 5.283 -7.958 1.00 91.44 104 LEU A O 1
ATOM 768 N N . PRO A 1 105 ? 1.362 7.219 -8.046 1.00 90.00 105 PRO A N 1
ATOM 769 C CA . PRO A 1 105 ? 0.391 7.996 -7.281 1.00 90.00 105 PRO A CA 1
ATOM 770 C C . PRO A 1 105 ? -1.033 7.864 -7.845 1.00 90.00 105 PRO A C 1
ATOM 772 O O . PRO A 1 105 ? -1.219 7.561 -9.021 1.00 90.00 105 PRO A O 1
ATOM 775 N N . SER A 1 106 ? -2.059 8.061 -7.020 1.00 88.19 106 SER A N 1
ATOM 776 C CA . SER A 1 106 ? -3.485 7.835 -7.327 1.00 88.19 106 SER A CA 1
ATOM 777 C C . SER A 1 106 ? -3.911 6.384 -7.598 1.00 88.19 106 SER A C 1
ATOM 779 O O . SER A 1 106 ? -5.109 6.126 -7.699 1.00 88.19 106 SER A O 1
ATOM 781 N N . THR A 1 107 ? -2.984 5.419 -7.660 1.00 91.81 107 THR A N 1
ATOM 782 C CA . THR A 1 107 ? -3.355 3.998 -7.758 1.00 91.81 107 THR A CA 1
ATOM 783 C C . THR A 1 107 ? -4.082 3.573 -6.485 1.00 91.81 107 THR A C 1
ATOM 785 O O . THR A 1 107 ? -3.556 3.748 -5.384 1.00 91.81 107 THR A O 1
ATOM 788 N N . ARG A 1 108 ? -5.282 2.998 -6.614 1.00 92.88 108 ARG A N 1
ATOM 789 C CA . ARG A 1 108 ? -6.046 2.466 -5.479 1.00 92.88 108 ARG A CA 1
ATOM 790 C C . ARG A 1 108 ? -5.844 0.971 -5.364 1.00 92.88 108 ARG A C 1
ATOM 792 O O . ARG A 1 108 ? -6.086 0.222 -6.308 1.00 92.88 108 ARG A O 1
ATOM 799 N N . LEU A 1 109 ? -5.446 0.547 -4.176 1.00 94.06 109 LEU A N 1
ATOM 800 C CA . LEU A 1 109 ? -5.140 -0.830 -3.840 1.00 94.06 109 LEU A CA 1
ATOM 801 C C . LEU A 1 109 ? -6.086 -1.326 -2.759 1.00 94.06 109 LEU A C 1
ATOM 803 O O . LEU A 1 109 ? -6.326 -0.619 -1.784 1.00 94.06 109 LEU A O 1
ATOM 807 N N . ARG A 1 110 ? -6.550 -2.567 -2.886 1.00 93.62 110 ARG A N 1
ATOM 808 C CA . ARG A 1 110 ? -7.131 -3.333 -1.789 1.00 93.62 110 ARG A CA 1
ATOM 809 C C . ARG A 1 110 ? -6.095 -4.314 -1.266 1.00 93.62 110 ARG A C 1
ATOM 811 O O . ARG A 1 110 ? -5.576 -5.126 -2.027 1.00 93.62 110 ARG A O 1
ATOM 818 N N . VAL A 1 111 ? -5.776 -4.218 0.020 1.00 94.38 111 VAL A N 1
ATOM 819 C CA . VAL A 1 111 ? -4.729 -5.027 0.658 1.00 94.38 111 VAL A CA 1
ATOM 820 C C . VAL A 1 111 ? -5.166 -5.508 2.036 1.00 94.38 111 VAL A C 1
ATOM 822 O O . VAL A 1 111 ? -5.887 -4.813 2.751 1.00 94.38 111 VAL A O 1
ATOM 825 N N . GLY A 1 112 ? -4.711 -6.701 2.413 1.00 93.25 112 GLY A N 1
ATOM 826 C CA . GLY A 1 112 ? -4.793 -7.205 3.780 1.00 93.25 112 GLY A CA 1
ATOM 827 C C . GLY A 1 112 ? -3.573 -6.809 4.597 1.00 93.25 112 GLY A C 1
ATOM 828 O O . GLY A 1 112 ? -2.451 -6.802 4.089 1.00 93.25 112 GLY A O 1
ATOM 829 N N . GLY A 1 113 ? -3.753 -6.513 5.879 1.00 93.38 113 GLY A N 1
ATOM 830 C CA . GLY A 1 113 ? -2.616 -6.218 6.737 1.00 93.38 113 GLY A CA 1
ATOM 831 C C . GLY A 1 113 ? -2.954 -6.067 8.207 1.00 93.38 113 GLY A C 1
ATOM 832 O O . GLY A 1 113 ? -4.103 -6.166 8.627 1.00 93.38 113 GLY A O 1
ATOM 833 N N . ARG A 1 114 ? -1.912 -5.814 8.996 1.00 93.44 114 ARG A N 1
ATOM 834 C CA . ARG A 1 114 ? -2.027 -5.497 10.419 1.00 93.44 114 ARG A CA 1
ATOM 835 C C . ARG A 1 114 ? -1.709 -4.027 10.633 1.00 93.44 114 ARG A C 1
ATOM 837 O O . ARG A 1 114 ? -0.617 -3.583 10.266 1.00 93.44 114 ARG A O 1
ATOM 844 N N . LEU A 1 115 ? -2.644 -3.285 11.216 1.00 91.69 115 LEU A N 1
ATOM 845 C CA . LEU A 1 115 ? -2.405 -1.900 11.611 1.00 91.69 115 LEU A CA 1
ATOM 846 C C . LEU A 1 115 ? -1.493 -1.852 12.840 1.00 91.69 115 LEU A C 1
ATOM 848 O O . LEU A 1 115 ? -1.451 -2.782 13.640 1.00 91.69 115 LEU A O 1
ATOM 852 N N . ALA A 1 116 ? -0.733 -0.776 12.973 1.00 90.44 116 ALA A N 1
ATOM 853 C CA . ALA A 1 116 ? 0.123 -0.491 14.113 1.00 90.44 116 ALA A CA 1
ATOM 854 C C . ALA A 1 116 ? 0.192 1.028 14.330 1.00 90.44 116 ALA A C 1
ATOM 856 O O . ALA A 1 116 ? 0.041 1.784 13.362 1.00 90.44 116 ALA A O 1
ATOM 857 N N . PRO A 1 117 ? 0.431 1.508 15.562 1.00 86.44 117 PRO A N 1
ATOM 858 C CA . PRO A 1 117 ? 0.583 2.936 15.816 1.00 86.44 117 PRO A CA 1
ATOM 859 C C . PRO A 1 117 ? 1.787 3.501 15.051 1.00 86.44 117 PRO A C 1
ATOM 861 O O . PRO A 1 117 ? 2.776 2.798 14.827 1.00 86.44 117 PRO A O 1
ATOM 864 N N . ALA A 1 118 ? 1.724 4.773 14.656 1.00 80.75 118 ALA A N 1
ATOM 865 C CA . ALA A 1 118 ? 2.899 5.462 14.135 1.00 80.75 118 ALA A CA 1
ATOM 866 C C . ALA A 1 118 ? 3.924 5.631 15.271 1.00 80.75 118 ALA A C 1
ATOM 868 O O . ALA A 1 118 ? 3.624 6.227 16.301 1.00 80.75 118 ALA A O 1
ATOM 869 N N . LEU A 1 119 ? 5.127 5.076 15.099 1.00 61.41 119 LEU A N 1
ATOM 870 C CA . LEU A 1 119 ? 6.175 5.054 16.132 1.00 61.41 119 LEU A CA 1
ATOM 871 C C . LEU A 1 119 ? 7.049 6.324 16.142 1.00 61.41 119 LEU A C 1
ATOM 873 O O . LEU A 1 119 ? 8.051 6.372 16.850 1.00 61.41 119 LEU A O 1
ATOM 877 N N . THR A 1 120 ? 6.734 7.353 15.348 1.00 55.25 120 THR A N 1
ATOM 878 C CA . THR A 1 120 ? 7.560 8.571 15.274 1.00 55.25 120 THR A CA 1
ATOM 879 C C . THR A 1 120 ? 6.714 9.794 14.921 1.00 55.25 120 THR A C 1
ATOM 881 O O . THR A 1 120 ? 6.069 9.816 13.877 1.00 55.25 120 THR A O 1
ATOM 884 N N . GLY A 1 121 ? 6.752 10.828 15.767 1.00 45.59 121 GLY A N 1
ATOM 885 C CA . GLY A 1 121 ? 5.997 12.083 15.617 1.00 45.59 121 GLY A CA 1
ATOM 886 C C . GLY A 1 121 ? 6.528 13.059 14.558 1.00 45.59 121 GLY A C 1
ATOM 887 O O . GLY A 1 121 ? 6.267 14.250 14.661 1.00 45.59 121 GLY A O 1
ATOM 888 N N . GLY A 1 122 ? 7.298 12.584 13.573 1.00 51.22 122 GLY A N 1
ATOM 889 C CA . GLY A 1 122 ? 7.958 13.437 12.574 1.00 51.22 122 GLY A CA 1
ATOM 890 C C . GLY A 1 122 ? 7.376 13.366 11.162 1.00 51.22 122 GLY A C 1
ATOM 891 O O . GLY A 1 122 ? 7.665 14.242 10.354 1.00 51.22 122 GLY A O 1
ATOM 892 N N . ASP A 1 123 ? 6.566 12.351 10.844 1.00 58.31 123 ASP A N 1
ATOM 893 C CA . ASP A 1 123 ? 5.965 12.203 9.513 1.00 58.31 123 ASP A CA 1
ATOM 894 C C . ASP A 1 123 ? 4.444 12.379 9.604 1.00 58.31 123 ASP A C 1
ATOM 896 O O . ASP A 1 123 ? 3.839 12.044 10.623 1.00 58.31 123 ASP A O 1
ATOM 900 N N . ARG A 1 124 ? 3.804 12.880 8.538 1.00 67.00 124 ARG A N 1
ATOM 901 C CA . ARG A 1 124 ? 2.342 13.124 8.456 1.00 67.00 124 ARG A CA 1
ATOM 902 C C . ARG A 1 124 ? 1.515 11.826 8.424 1.00 67.00 124 ARG A C 1
ATOM 904 O O . ARG A 1 124 ? 0.498 11.746 7.746 1.00 67.00 124 ARG A O 1
ATOM 911 N N . THR A 1 125 ? 1.975 10.780 9.098 1.00 77.56 125 THR A N 1
ATOM 912 C CA . THR A 1 125 ? 1.433 9.427 9.071 1.00 77.56 125 THR A CA 1
ATOM 913 C C . THR A 1 125 ? 0.691 9.156 10.370 1.00 77.56 125 THR A C 1
ATOM 915 O O . THR A 1 125 ? 1.274 9.213 11.447 1.00 77.56 125 THR A O 1
ATOM 918 N N . ALA A 1 126 ? -0.589 8.804 10.279 1.00 82.69 126 ALA A N 1
ATOM 919 C CA . ALA A 1 126 ? -1.407 8.513 11.453 1.00 82.69 126 ALA A CA 1
ATOM 920 C C . ALA A 1 126 ? -1.259 7.059 11.943 1.00 82.69 126 ALA A C 1
ATOM 922 O O . ALA A 1 126 ? -1.511 6.777 13.114 1.00 82.69 126 ALA A O 1
ATOM 923 N N . ALA A 1 127 ? -0.870 6.126 11.065 1.00 88.31 127 ALA A N 1
ATOM 924 C CA . ALA A 1 127 ? -0.599 4.732 11.422 1.00 88.31 127 ALA A CA 1
ATOM 925 C C . ALA A 1 127 ? 0.274 4.018 10.382 1.00 88.31 127 ALA A C 1
ATOM 927 O O . ALA A 1 127 ? 0.403 4.453 9.236 1.00 88.31 127 ALA A O 1
ATOM 928 N N . VAL A 1 128 ? 0.810 2.866 10.776 1.00 91.38 128 VAL A N 1
ATOM 929 C CA . VAL A 1 128 ? 1.561 1.964 9.902 1.00 91.38 128 VAL A CA 1
ATOM 930 C C . VAL A 1 128 ? 0.703 0.745 9.570 1.00 91.38 128 VAL A C 1
ATOM 932 O O . VAL A 1 128 ? 0.108 0.146 10.463 1.00 91.38 128 VAL A O 1
ATOM 935 N N . LEU A 1 129 ? 0.664 0.344 8.300 1.00 93.31 129 LEU A N 1
ATOM 936 C CA . LEU A 1 129 ? 0.028 -0.895 7.851 1.00 93.31 129 LEU A CA 1
ATOM 937 C C . LEU A 1 129 ? 1.099 -1.897 7.418 1.00 93.31 129 LEU A C 1
ATOM 939 O O . LEU A 1 129 ? 1.767 -1.706 6.405 1.00 93.31 129 LEU A O 1
ATOM 943 N N . ARG A 1 130 ? 1.253 -2.996 8.157 1.00 93.50 130 ARG A N 1
ATOM 944 C CA . ARG A 1 130 ? 2.100 -4.116 7.727 1.00 93.50 130 ARG A CA 1
ATOM 945 C C . ARG A 1 130 ? 1.290 -5.012 6.800 1.00 93.50 130 ARG A C 1
ATOM 947 O O . ARG A 1 130 ? 0.392 -5.713 7.273 1.00 93.50 130 ARG A O 1
ATOM 954 N N . VAL A 1 131 ? 1.582 -4.959 5.504 1.00 93.12 131 VAL A N 1
ATOM 955 C CA . VAL A 1 131 ? 0.849 -5.709 4.479 1.00 93.12 131 VAL A CA 1
ATOM 956 C C . VAL A 1 131 ? 1.145 -7.198 4.626 1.00 93.12 131 VAL A C 1
ATOM 958 O O . VAL A 1 131 ? 2.274 -7.598 4.907 1.00 93.12 131 VAL A O 1
ATOM 961 N N . ARG A 1 132 ? 0.110 -8.019 4.473 1.00 89.12 132 ARG A N 1
ATOM 962 C CA . ARG A 1 132 ? 0.187 -9.480 4.466 1.00 89.12 132 ARG A CA 1
ATOM 963 C C . ARG A 1 132 ? -0.199 -9.984 3.082 1.00 89.12 132 ARG A C 1
ATOM 965 O O . ARG A 1 132 ? -0.956 -9.333 2.372 1.00 89.12 132 ARG A O 1
ATOM 972 N N . GLY A 1 133 ? 0.263 -11.177 2.716 1.00 81.06 133 GLY A N 1
ATOM 973 C CA . GLY A 1 133 ? -0.090 -11.784 1.428 1.00 81.06 133 GLY A CA 1
ATOM 974 C C . GLY A 1 133 ? -1.560 -12.204 1.282 1.00 81.06 133 GLY A C 1
ATOM 975 O O . GLY A 1 133 ? -1.934 -12.693 0.220 1.00 81.06 133 GLY A O 1
ATOM 976 N N . ARG A 1 134 ? -2.392 -12.058 2.327 1.00 80.75 134 ARG A N 1
ATOM 977 C CA . ARG A 1 134 ? -3.817 -12.419 2.316 1.00 80.75 134 ARG A CA 1
ATOM 978 C C . ARG A 1 134 ? -4.694 -11.354 3.012 1.00 80.75 134 ARG A C 1
ATOM 980 O O . ARG A 1 134 ? -4.334 -10.938 4.114 1.00 80.75 134 ARG A O 1
ATOM 987 N N . PRO A 1 135 ? -5.853 -10.977 2.425 1.00 79.50 135 PRO A N 1
ATOM 988 C CA . PRO A 1 135 ? -6.193 -11.178 1.011 1.00 79.50 135 PRO A CA 1
ATOM 989 C C . PRO A 1 135 ? -5.100 -10.617 0.092 1.00 79.50 135 PRO A C 1
ATOM 991 O O . PRO A 1 135 ? -4.404 -9.669 0.462 1.00 79.50 135 PRO A O 1
ATOM 994 N N . GLY A 1 136 ? -4.922 -11.257 -1.067 1.00 83.50 136 GLY A N 1
ATOM 995 C CA . GLY A 1 136 ? -3.906 -10.854 -2.035 1.00 83.50 136 GLY A CA 1
ATOM 996 C C . GLY A 1 136 ? -4.075 -9.378 -2.424 1.00 83.50 136 GLY A C 1
ATOM 997 O O . GLY A 1 136 ? -5.214 -8.907 -2.513 1.00 83.50 136 GLY A O 1
ATOM 998 N N . PRO A 1 137 ? -2.976 -8.633 -2.616 1.00 88.94 137 PRO A N 1
ATOM 999 C CA . PRO A 1 137 ? -3.023 -7.237 -3.011 1.00 88.94 137 PRO A CA 1
ATOM 1000 C C . PRO A 1 137 ? -3.641 -7.115 -4.407 1.00 88.94 137 PRO A C 1
ATOM 1002 O O . PRO A 1 137 ? -3.251 -7.821 -5.334 1.00 88.94 137 PRO A O 1
ATOM 1005 N N . ARG A 1 138 ? -4.607 -6.211 -4.562 1.00 90.12 138 ARG A N 1
ATOM 1006 C CA . ARG A 1 138 ? -5.320 -5.988 -5.828 1.00 90.12 138 ARG A CA 1
ATOM 1007 C C . ARG A 1 138 ? -5.425 -4.510 -6.141 1.00 90.12 138 ARG A C 1
ATOM 1009 O O . ARG A 1 138 ? -5.739 -3.719 -5.257 1.00 90.12 138 ARG A O 1
ATOM 1016 N N . VAL A 1 139 ? -5.214 -4.136 -7.394 1.00 91.62 139 VAL A N 1
ATOM 1017 C CA . VAL A 1 139 ? -5.532 -2.804 -7.904 1.00 91.62 139 VAL A CA 1
ATOM 1018 C C . VAL A 1 139 ? -7.042 -2.734 -8.112 1.00 91.62 139 VAL A C 1
ATOM 1020 O O . VAL A 1 139 ? -7.604 -3.493 -8.892 1.00 91.62 139 VAL A O 1
ATOM 1023 N N . VAL A 1 140 ? -7.706 -1.839 -7.383 1.00 91.56 140 VAL A N 1
ATOM 1024 C CA . VAL A 1 140 ? -9.160 -1.617 -7.489 1.00 91.56 140 VAL A CA 1
ATOM 1025 C C . VAL A 1 140 ? -9.503 -0.372 -8.304 1.00 91.56 140 VAL A C 1
ATOM 1027 O O . VAL A 1 140 ? -10.631 -0.232 -8.761 1.00 91.56 140 VAL A O 1
ATOM 1030 N N . ALA A 1 141 ? -8.539 0.531 -8.501 1.00 85.38 141 ALA A N 1
ATOM 1031 C CA . ALA A 1 141 ? -8.625 1.599 -9.490 1.00 85.38 141 ALA A CA 1
ATOM 1032 C C . ALA A 1 141 ? -7.217 1.970 -9.972 1.00 85.38 141 ALA A C 1
ATOM 1034 O O . ALA A 1 141 ? -6.308 2.167 -9.159 1.00 85.38 141 ALA A O 1
ATOM 1035 N N . GLY A 1 142 ? -7.042 2.066 -11.290 1.00 79.50 142 GLY A N 1
ATOM 1036 C CA . GLY A 1 142 ? -5.778 2.474 -11.896 1.00 79.50 142 GLY A CA 1
ATOM 1037 C C . GLY A 1 142 ? -5.447 3.959 -11.666 1.00 79.50 142 GLY A C 1
ATOM 1038 O O . GLY A 1 142 ? -6.321 4.742 -11.286 1.00 79.50 142 GLY A O 1
ATOM 1039 N N . PRO A 1 143 ? -4.190 4.367 -11.911 1.00 79.38 143 PRO A N 1
ATOM 1040 C CA . PRO A 1 143 ? -3.764 5.760 -11.796 1.00 79.38 143 PRO A CA 1
ATOM 1041 C C . PRO A 1 143 ? -4.455 6.659 -12.832 1.00 79.38 143 PRO A C 1
ATOM 1043 O O . PRO A 1 143 ? -4.778 6.220 -13.941 1.00 79.38 143 PRO A O 1
ATOM 1046 N N . SER A 1 144 ? -4.638 7.940 -12.496 1.00 80.44 144 SER A N 1
ATOM 1047 C CA . SER A 1 144 ? -5.263 8.937 -13.379 1.00 80.44 144 SER A CA 1
ATOM 1048 C C . SER A 1 144 ? -4.475 9.157 -14.684 1.00 80.44 144 SER A C 1
ATOM 1050 O O . SER A 1 144 ? -3.277 8.879 -14.762 1.00 80.44 144 SER A O 1
ATOM 1052 N N . ALA A 1 145 ? -5.128 9.664 -15.738 1.00 80.62 145 ALA A N 1
ATOM 1053 C CA . ALA A 1 145 ? -4.493 9.852 -17.051 1.00 80.62 145 ALA A CA 1
ATOM 1054 C C . ALA A 1 145 ? -3.237 10.756 -17.027 1.00 80.62 145 ALA A C 1
ATOM 1056 O O . ALA A 1 145 ? -2.220 10.339 -17.594 1.00 80.62 145 ALA A O 1
ATOM 1057 N N . PRO A 1 146 ? -3.230 11.913 -16.327 1.00 82.12 146 PRO A N 1
ATOM 1058 C CA . PRO A 1 146 ? -2.014 12.714 -16.168 1.00 82.12 146 PRO A CA 1
ATOM 1059 C C . PRO A 1 146 ? -0.896 11.933 -15.476 1.00 82.12 146 PRO A C 1
ATOM 1061 O O . PRO A 1 146 ? 0.268 12.017 -15.862 1.00 82.12 146 PRO A O 1
ATOM 1064 N N . GLN A 1 147 ? -1.250 11.105 -14.492 1.00 84.12 147 GLN A N 1
ATOM 1065 C CA . GLN A 1 147 ? -0.272 10.323 -13.756 1.00 84.12 147 GLN A CA 1
ATOM 1066 C C . GLN A 1 147 ? 0.324 9.192 -14.597 1.00 84.12 147 GLN A C 1
ATOM 1068 O O . GLN A 1 147 ? 1.521 8.927 -14.494 1.00 84.12 147 GLN A O 1
ATOM 1073 N N . ARG A 1 148 ? -0.469 8.554 -15.466 1.00 81.88 148 ARG A N 1
ATOM 1074 C CA . ARG A 1 148 ? 0.041 7.567 -16.431 1.00 81.88 148 ARG A CA 1
ATOM 1075 C C . ARG A 1 148 ? 1.058 8.189 -17.382 1.00 81.88 148 ARG A C 1
ATOM 1077 O O . ARG A 1 148 ? 2.095 7.582 -17.636 1.00 81.88 148 ARG A O 1
ATOM 1084 N N . LEU A 1 149 ? 0.779 9.396 -17.878 1.00 82.88 149 LEU A N 1
ATOM 1085 C CA . LEU A 1 149 ? 1.716 10.145 -18.714 1.00 82.88 149 LEU A CA 1
ATOM 1086 C C . LEU A 1 149 ? 3.009 10.457 -17.951 1.00 82.88 149 LEU A C 1
ATOM 1088 O O . LEU A 1 149 ? 4.089 10.103 -18.418 1.00 82.88 149 LEU A O 1
ATOM 1092 N N . ALA A 1 150 ? 2.895 11.033 -16.752 1.00 83.94 150 ALA A N 1
ATOM 1093 C CA . ALA A 1 150 ? 4.046 11.339 -15.905 1.00 83.94 150 ALA A CA 1
ATOM 1094 C C . ALA A 1 150 ? 4.882 10.087 -15.581 1.00 83.94 150 ALA A C 1
ATOM 1096 O O . ALA A 1 150 ? 6.110 10.139 -15.591 1.00 83.94 150 ALA A O 1
ATOM 1097 N N . GLY A 1 151 ? 4.228 8.948 -15.334 1.00 80.75 151 GLY A N 1
ATOM 1098 C CA . GLY A 1 151 ? 4.887 7.667 -15.092 1.00 80.75 151 GLY A CA 1
ATOM 1099 C C . GLY A 1 151 ? 5.722 7.188 -16.281 1.00 80.75 151 GLY A C 1
ATOM 1100 O O . GLY A 1 151 ? 6.868 6.786 -16.089 1.00 80.75 151 GLY A O 1
ATOM 1101 N N . ARG A 1 152 ? 5.187 7.279 -17.507 1.00 85.06 152 ARG A N 1
ATOM 1102 C CA . ARG A 1 152 ? 5.926 6.916 -18.730 1.00 85.06 152 ARG A CA 1
ATOM 1103 C C . ARG A 1 152 ? 7.132 7.818 -18.966 1.00 85.06 152 ARG A C 1
ATOM 1105 O O . ARG A 1 152 ? 8.205 7.308 -19.259 1.00 85.06 152 ARG A O 1
ATOM 1112 N N . LEU A 1 153 ? 6.974 9.129 -18.770 1.00 84.69 153 LEU A N 1
ATOM 1113 C CA . LEU A 1 153 ? 8.077 10.084 -18.908 1.00 84.69 153 LEU A CA 1
ATOM 1114 C C . LEU A 1 153 ? 9.224 9.755 -17.945 1.00 84.69 153 LEU A C 1
ATOM 1116 O O . LEU A 1 153 ? 10.377 9.714 -18.354 1.00 84.69 153 LEU A O 1
ATOM 1120 N N . ARG A 1 154 ? 8.919 9.440 -16.681 1.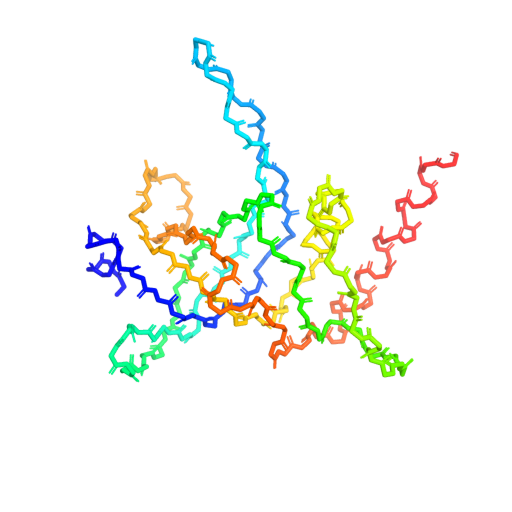00 78.38 154 ARG A N 1
ATOM 1121 C CA . ARG A 1 154 ? 9.950 9.037 -15.709 1.00 78.38 154 ARG A CA 1
ATOM 1122 C C . ARG A 1 154 ? 10.642 7.731 -16.076 1.00 78.38 154 ARG A C 1
ATOM 1124 O O . ARG A 1 154 ? 11.831 7.602 -15.819 1.00 78.38 154 ARG A O 1
ATOM 1131 N N . ALA A 1 155 ? 9.899 6.761 -16.609 1.00 82.81 155 ALA A N 1
ATOM 1132 C CA . ALA A 1 155 ? 10.484 5.500 -17.051 1.00 82.81 155 ALA A CA 1
ATOM 1133 C C . ALA A 1 155 ? 11.478 5.734 -18.197 1.00 82.81 155 ALA A C 1
ATOM 1135 O O . ALA A 1 155 ? 12.618 5.303 -18.077 1.00 82.81 155 ALA A O 1
ATOM 1136 N N . GLY A 1 156 ? 11.083 6.500 -19.221 1.00 81.62 156 GLY A N 1
ATOM 1137 C CA . GLY A 1 156 ? 11.966 6.840 -20.342 1.00 81.62 156 GLY A CA 1
ATOM 1138 C C . GLY A 1 156 ? 13.199 7.647 -19.923 1.00 81.62 156 GLY A C 1
ATOM 1139 O O . GLY A 1 156 ? 14.288 7.403 -20.423 1.00 81.62 156 GLY A O 1
ATOM 1140 N N . LEU A 1 157 ? 13.069 8.558 -18.949 1.00 86.88 157 LEU A N 1
ATOM 1141 C CA . LEU A 1 157 ? 14.224 9.293 -18.416 1.00 86.88 157 LEU A CA 1
ATOM 1142 C C . LEU A 1 157 ? 15.217 8.395 -17.655 1.00 86.88 157 LEU A C 1
ATOM 1144 O O . LEU A 1 157 ? 16.410 8.678 -17.683 1.00 86.88 157 LEU A O 1
ATOM 1148 N N . ARG A 1 158 ? 14.756 7.334 -16.970 1.00 76.56 158 ARG A N 1
ATOM 1149 C CA . ARG A 1 158 ? 15.660 6.371 -16.307 1.00 76.56 158 ARG A CA 1
ATOM 1150 C C . ARG A 1 158 ? 16.434 5.548 -17.322 1.00 76.56 158 ARG A C 1
ATOM 1152 O O . ARG A 1 158 ? 17.637 5.419 -17.173 1.00 76.56 158 ARG A O 1
ATOM 1159 N N . GLU A 1 159 ? 15.740 5.054 -18.341 1.00 78.00 159 GLU A N 1
ATOM 1160 C CA . GLU A 1 159 ? 16.346 4.286 -19.431 1.00 78.00 159 GLU A CA 1
ATOM 1161 C C . GLU A 1 159 ? 17.456 5.094 -20.112 1.00 78.00 159 GLU A C 1
ATOM 1163 O O . GLU A 1 159 ? 18.573 4.615 -20.221 1.00 78.00 159 GLU A O 1
ATOM 1168 N N . ALA A 1 160 ? 17.209 6.376 -20.398 1.00 79.25 160 ALA A N 1
ATOM 1169 C CA . ALA A 1 160 ? 18.207 7.275 -20.982 1.00 79.25 160 ALA A CA 1
ATOM 1170 C C . ALA A 1 160 ? 19.389 7.647 -20.059 1.00 79.25 160 ALA A C 1
ATOM 1172 O O . ALA A 1 160 ? 20.311 8.319 -20.509 1.00 79.25 160 ALA A O 1
ATOM 1173 N N . THR A 1 161 ? 19.345 7.302 -18.767 1.00 74.31 161 THR A N 1
ATOM 1174 C CA . THR A 1 161 ? 20.440 7.568 -17.810 1.00 74.31 161 THR A CA 1
ATOM 1175 C C . THR A 1 161 ? 21.250 6.306 -17.492 1.00 74.31 161 THR A C 1
ATOM 1177 O O . THR A 1 161 ? 22.347 6.408 -16.953 1.00 74.31 161 THR A O 1
ATOM 1180 N N . GLU A 1 162 ? 20.698 5.121 -17.763 1.00 75.75 162 GLU A N 1
ATOM 1181 C CA . GLU A 1 162 ? 21.360 3.828 -17.543 1.00 75.75 162 GLU A CA 1
ATOM 1182 C C . GLU A 1 162 ? 22.115 3.328 -18.801 1.00 75.75 162 GLU A C 1
ATOM 1184 O O . GLU A 1 162 ? 22.679 2.234 -18.749 1.00 75.75 162 GLU A O 1
ATOM 1189 N N . ASP A 1 163 ? 22.152 4.142 -19.871 1.00 49.00 163 ASP A N 1
ATOM 1190 C CA . ASP A 1 163 ? 22.940 3.984 -21.114 1.00 49.00 163 ASP A CA 1
ATOM 1191 C C . ASP A 1 163 ? 24.275 4.760 -21.083 1.00 49.00 163 ASP A C 1
ATOM 1193 O O . ASP A 1 163 ? 24.310 5.887 -20.528 1.00 49.00 163 ASP A O 1
#

Secondary structure (DSSP, 8-state):
-HHHHHTT-EEEEEEEE-S--EEPPP-EETTEEPPP-EEEEEEEEEEEETTS-EEEEEEEEEEEE-TTSPPPBT--------PPPP--TTS-SHHHHHHHHT--TT-EEEEEEEEEE-S-TTSS-SEEEEEESSSPPEEEEPPPHHHHHHHHHHHHHHHTT--

Foldseek 3Di:
DLVQQAVQFKKKFKKFFAAFKDWDDWDDDDPDIDAIWIKTWTWTQWIQGPVGDIDGDTFIEIETGGQQAAAAPDADDDDDDDPDDDDDPDDRRPVSVVNSRLAWGRFIKTFIFTWHADPDPPDSHGIYTYTDNPPHIYGPDYHDPVRVVVSVVVVVVVVVVVD

pLDDT: mean 79.46, std 16.65, range [31.22, 95.88]